Protein AF-A0A914S9I7-F1 (afdb_monomer_lite)

Foldseek 3Di:
DPDPVVPCVVVVVVVVVVVVVCVVPVVCVVVVVVVVVVVVVVVVVVDDDDPDPCPVPDDPPDVLVVVLVVLCVVDPDDPPDDDPDPVNVVSVD

Organism: Parascaris equorum (NCBI:txid6256)

Structure (mmCIF, N/CA/C/O backbone):
data_AF-A0A914S9I7-F1
#
_entry.id   AF-A0A914S9I7-F1
#
loop_
_atom_site.group_PDB
_atom_site.id
_atom_site.type_symbol
_atom_site.label_atom_id
_atom_site.label_alt_id
_atom_site.label_comp_id
_atom_site.label_asym_id
_atom_site.label_entity_id
_atom_site.label_seq_id
_atom_site.pdbx_PDB_ins_code
_atom_site.Cartn_x
_atom_site.Cartn_y
_atom_site.Cartn_z
_atom_site.occupancy
_atom_site.B_iso_or_equiv
_atom_site.auth_seq_id
_atom_site.auth_comp_id
_atom_site.auth_asym_id
_atom_site.auth_atom_id
_atom_site.pdbx_PDB_model_num
ATOM 1 N N . MET A 1 1 ? 17.028 6.791 36.551 1.00 49.97 1 MET A N 1
ATOM 2 C CA . MET A 1 1 ? 15.869 6.568 35.660 1.00 49.97 1 MET A CA 1
ATOM 3 C C . MET A 1 1 ? 15.019 7.820 35.696 1.00 49.97 1 MET A C 1
ATOM 5 O O . MET A 1 1 ? 14.412 8.101 36.718 1.00 49.97 1 MET A O 1
ATOM 9 N N . THR A 1 2 ? 15.087 8.643 34.653 1.00 57.19 2 THR A N 1
ATOM 10 C CA . THR A 1 2 ? 14.287 9.868 34.534 1.00 57.19 2 THR A CA 1
ATOM 11 C C . THR A 1 2 ? 12.824 9.476 34.374 1.00 57.19 2 THR A C 1
ATOM 13 O O . THR A 1 2 ? 12.471 8.821 33.396 1.00 57.19 2 THR A O 1
ATOM 16 N N . SER A 1 3 ? 11.998 9.811 35.362 1.00 68.44 3 SER A N 1
ATOM 17 C CA . SER A 1 3 ? 10.589 9.433 35.368 1.00 68.44 3 SER A CA 1
ATOM 18 C C . SER A 1 3 ? 9.821 10.265 34.339 1.00 68.44 3 SER A C 1
ATOM 20 O O . SER A 1 3 ? 9.746 11.487 34.459 1.00 68.44 3 SER A O 1
ATOM 22 N N . PHE A 1 4 ? 9.242 9.618 33.326 1.00 71.06 4 PHE A N 1
ATOM 23 C CA . PHE A 1 4 ? 8.367 10.248 32.325 1.00 71.06 4 PHE A CA 1
ATOM 24 C C . PHE A 1 4 ? 6.948 10.502 32.871 1.00 71.06 4 PHE A C 1
ATOM 26 O O . PHE A 1 4 ? 5.991 10.603 32.104 1.00 71.06 4 PHE A O 1
ATOM 33 N N . ASP A 1 5 ? 6.808 10.646 34.192 1.00 72.06 5 ASP A N 1
ATOM 34 C CA . ASP A 1 5 ? 5.543 10.800 34.920 1.00 72.06 5 ASP A CA 1
ATOM 35 C C . ASP A 1 5 ? 4.639 11.898 34.337 1.00 72.06 5 ASP A C 1
ATOM 37 O O . ASP A 1 5 ? 3.415 11.754 34.302 1.00 72.06 5 ASP A O 1
ATOM 41 N N . CYS A 1 6 ? 5.238 12.991 33.851 1.00 81.12 6 CYS A N 1
ATOM 42 C CA . CYS A 1 6 ? 4.507 14.118 33.273 1.00 81.12 6 CYS A CA 1
ATOM 43 C C . CYS A 1 6 ? 3.803 13.773 31.950 1.00 81.12 6 CYS A C 1
ATOM 45 O O . CYS A 1 6 ? 2.798 14.399 31.628 1.00 81.12 6 CYS A O 1
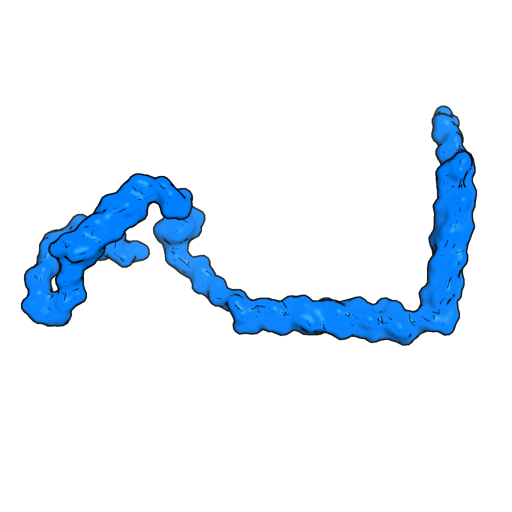ATOM 47 N N . ILE A 1 7 ? 4.308 12.796 31.190 1.00 88.44 7 ILE A N 1
ATOM 48 C CA . ILE A 1 7 ? 3.759 12.378 29.887 1.00 88.44 7 ILE A CA 1
ATOM 49 C C . ILE A 1 7 ? 2.952 11.087 30.036 1.00 88.44 7 ILE A C 1
ATOM 51 O O . ILE A 1 7 ? 1.892 10.938 29.432 1.00 88.44 7 ILE A O 1
ATOM 55 N N . GLU A 1 8 ? 3.410 10.172 30.883 1.00 90.25 8 GLU A N 1
ATOM 56 C CA . GLU A 1 8 ? 2.784 8.869 31.089 1.00 90.25 8 GLU A CA 1
ATOM 57 C C . GLU A 1 8 ? 1.349 8.994 31.619 1.00 90.25 8 GLU A C 1
ATOM 59 O O . GLU A 1 8 ? 0.420 8.381 31.090 1.00 90.25 8 GLU A O 1
ATOM 64 N N . ARG A 1 9 ? 1.136 9.854 32.621 1.00 87.19 9 ARG A N 1
ATOM 65 C CA . ARG A 1 9 ? -0.177 10.059 33.250 1.00 87.19 9 ARG A CA 1
ATOM 66 C C . ARG A 1 9 ? -1.236 10.623 32.294 1.00 87.19 9 ARG A C 1
ATOM 68 O O . ARG A 1 9 ? -2.326 10.043 32.233 1.00 87.19 9 ARG A O 1
ATOM 75 N N . PRO A 1 10 ? -0.991 11.719 31.543 1.00 91.56 10 PRO A N 1
ATOM 76 C CA . PRO A 1 10 ? -1.981 12.211 30.588 1.00 91.56 10 PRO A CA 1
ATOM 77 C C . PRO A 1 10 ? -2.210 11.219 29.446 1.00 91.56 10 PRO A C 1
ATOM 79 O O . PRO A 1 10 ? -3.358 11.008 29.055 1.00 91.56 10 PRO A O 1
ATOM 82 N N . LEU A 1 11 ? -1.156 10.562 28.958 1.00 93.81 11 LEU A N 1
ATOM 83 C CA . LEU A 1 11 ? -1.255 9.616 27.854 1.00 93.81 11 LEU A CA 1
ATOM 84 C C . LEU A 1 11 ? -2.069 8.371 28.237 1.00 93.81 11 LEU A C 1
ATOM 86 O O . LEU A 1 11 ? -2.975 7.975 27.504 1.00 93.81 11 LEU A O 1
ATOM 90 N N . SER A 1 12 ? -1.831 7.820 29.429 1.00 93.75 12 SER A N 1
ATOM 91 C CA . SER A 1 12 ? -2.620 6.719 29.992 1.00 93.75 12 SER A CA 1
ATOM 92 C C . SER A 1 12 ? -4.103 7.089 30.108 1.00 93.75 12 SER A C 1
ATOM 94 O O . SER A 1 12 ? -4.979 6.328 29.692 1.00 93.75 12 SER A O 1
ATOM 96 N N . LYS A 1 13 ? -4.413 8.311 30.564 1.00 95.19 13 LYS A N 1
ATOM 97 C CA . LYS A 1 13 ? -5.799 8.796 30.661 1.00 95.19 13 LYS A CA 1
ATOM 98 C C . LYS A 1 13 ? -6.474 8.928 29.290 1.00 95.19 13 LYS A C 1
ATOM 100 O O . LYS A 1 13 ? -7.660 8.612 29.165 1.00 95.19 13 LYS A O 1
ATOM 105 N N . ILE A 1 14 ? -5.737 9.380 28.272 1.00 96.31 14 ILE A N 1
ATOM 106 C CA . ILE A 1 14 ? -6.232 9.484 26.891 1.00 96.31 14 ILE A CA 1
ATOM 107 C C . ILE A 1 14 ? -6.524 8.092 26.331 1.00 96.31 14 ILE A C 1
ATOM 109 O O . ILE A 1 14 ? -7.640 7.857 25.867 1.00 96.31 14 ILE A O 1
ATOM 113 N N . PHE A 1 15 ? -5.575 7.158 26.432 1.00 96.19 15 PHE A N 1
ATOM 114 C CA . PHE A 1 15 ? -5.765 5.793 25.942 1.00 96.19 15 PHE A CA 1
ATOM 115 C C . PHE A 1 15 ? -6.880 5.059 26.676 1.00 96.19 15 PHE A C 1
ATOM 117 O O . PHE A 1 15 ? -7.663 4.365 26.037 1.00 96.19 15 PHE A O 1
ATOM 124 N N . TYR A 1 16 ? -7.021 5.263 27.986 1.00 96.62 16 TYR A N 1
ATOM 12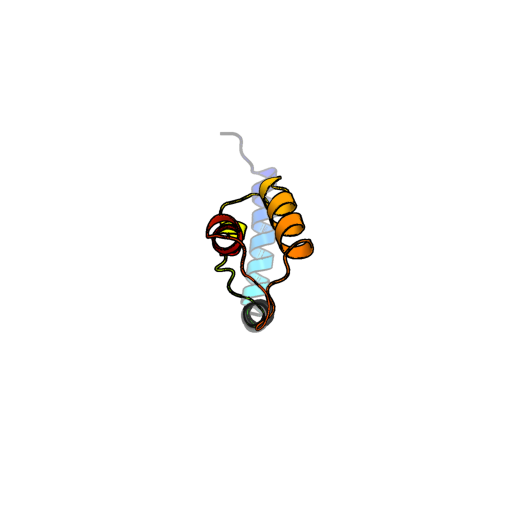5 C CA . TYR A 1 16 ? -8.137 4.706 28.743 1.00 96.62 16 TYR A CA 1
ATOM 126 C C . TYR A 1 16 ? -9.486 5.232 28.235 1.00 96.62 16 TYR A C 1
ATOM 128 O O . TYR A 1 16 ? -10.411 4.455 27.992 1.00 96.62 16 TYR A O 1
ATOM 136 N N . ARG A 1 17 ? -9.610 6.552 28.027 1.00 96.69 17 ARG A N 1
ATOM 137 C CA . ARG A 1 17 ? -10.849 7.154 27.510 1.00 96.69 17 ARG A CA 1
ATOM 138 C C . ARG A 1 17 ? -11.150 6.690 26.085 1.00 96.69 17 ARG A C 1
ATOM 140 O O . ARG A 1 17 ? -12.304 6.396 25.785 1.00 96.69 17 ARG A O 1
ATOM 147 N N . TYR A 1 18 ? -10.126 6.602 25.241 1.00 95.44 18 TYR A N 1
ATOM 148 C CA . TYR A 1 18 ? -10.237 6.092 23.878 1.00 95.44 18 TYR A CA 1
ATOM 149 C C . TYR A 1 18 ? -10.657 4.618 23.863 1.00 95.44 18 TYR A C 1
ATOM 151 O O . TYR A 1 18 ? -11.659 4.276 23.246 1.00 95.44 18 TYR A O 1
ATOM 159 N N . GLY A 1 19 ? -9.974 3.758 24.621 1.00 94.88 19 GLY A N 1
ATOM 160 C CA . GLY A 1 19 ? -10.301 2.337 24.733 1.00 94.88 19 GLY A CA 1
ATOM 161 C C . GLY A 1 19 ? -11.711 2.103 25.273 1.00 94.88 19 GLY A C 1
ATOM 162 O O . GLY A 1 19 ? -12.445 1.281 24.732 1.00 94.88 19 GLY A O 1
ATOM 163 N N . ARG A 1 20 ? -12.145 2.887 26.270 1.00 96.38 20 ARG A N 1
ATOM 164 C CA . ARG A 1 20 ? -13.530 2.850 26.760 1.00 96.38 20 ARG A CA 1
ATOM 165 C C . ARG A 1 20 ? -14.534 3.230 25.669 1.00 96.38 20 ARG A C 1
ATOM 167 O O . ARG A 1 20 ? -15.583 2.604 25.580 1.00 96.38 20 ARG A O 1
ATOM 174 N N . PHE A 1 21 ? -14.232 4.234 24.848 1.00 96.12 21 PHE A N 1
ATOM 175 C CA . PHE A 1 21 ? -15.093 4.631 23.732 1.00 96.12 21 PHE A CA 1
ATOM 176 C C . PHE A 1 21 ? -15.190 3.535 22.660 1.00 96.12 21 PHE A C 1
ATOM 178 O O . PHE A 1 21 ? -16.292 3.201 22.233 1.00 96.12 21 PHE A O 1
ATOM 185 N N . VAL A 1 22 ? -14.061 2.917 22.295 1.00 95.94 22 VAL A N 1
ATOM 186 C CA . VAL A 1 22 ? -14.019 1.778 21.361 1.00 95.94 22 VAL A CA 1
ATOM 187 C C . VAL A 1 22 ? -14.822 0.593 21.905 1.00 95.94 22 VAL A C 1
ATOM 189 O O . VAL A 1 22 ? -15.620 0.007 21.181 1.00 95.94 22 VAL A O 1
ATOM 192 N N . ALA A 1 23 ? -14.666 0.272 23.193 1.00 94.12 23 ALA A N 1
ATOM 193 C CA . ALA A 1 23 ? -15.378 -0.831 23.835 1.00 94.12 23 ALA A CA 1
ATOM 194 C C . ALA A 1 23 ? -16.902 -0.614 23.897 1.00 94.12 23 ALA A C 1
ATOM 196 O O . ALA A 1 23 ? -17.657 -1.580 23.821 1.00 94.12 23 ALA A O 1
ATOM 197 N N . LEU A 1 24 ? -17.362 0.638 24.015 1.00 96.44 24 LEU A N 1
ATOM 198 C CA . LEU A 1 24 ? -18.790 0.985 23.989 1.00 96.44 24 LEU A CA 1
ATOM 199 C C . LEU A 1 24 ? -19.389 0.935 22.575 1.00 96.44 24 LEU A C 1
ATOM 201 O O . LEU A 1 24 ? -20.583 0.679 22.426 1.00 96.44 24 LEU A O 1
ATOM 205 N N . HIS A 1 25 ? -18.577 1.163 21.541 1.00 94.12 25 HIS A N 1
ATOM 206 C CA . HIS A 1 25 ? -19.014 1.196 20.145 1.00 94.12 25 HIS A CA 1
ATOM 207 C C . HIS A 1 25 ? -18.128 0.312 19.247 1.00 94.12 25 HIS A C 1
ATOM 209 O O . HIS A 1 25 ? -17.474 0.829 18.345 1.00 94.12 25 HIS A O 1
ATOM 215 N N . PRO A 1 26 ? -18.106 -1.021 19.428 1.00 92.88 26 PRO A N 1
ATOM 216 C CA . PRO A 1 26 ? -17.163 -1.891 18.719 1.00 92.88 26 PRO A CA 1
ATOM 217 C C . PRO A 1 26 ? -17.433 -1.987 17.208 1.00 92.88 26 PRO A C 1
ATOM 219 O O . PRO A 1 26 ? -16.501 -2.048 16.411 1.00 92.88 26 PRO A O 1
ATOM 222 N N . LEU A 1 27 ? -18.705 -1.963 16.794 1.00 95.62 27 LEU A N 1
ATOM 223 C CA . LEU A 1 27 ? -19.112 -2.141 15.395 1.00 95.62 27 LEU A CA 1
ATOM 224 C C . LEU A 1 27 ? -18.509 -1.111 14.419 1.00 95.62 27 LEU A C 1
ATOM 226 O O . LEU A 1 27 ? -17.894 -1.541 13.442 1.00 95.62 27 LEU A O 1
ATOM 230 N N . PRO A 1 2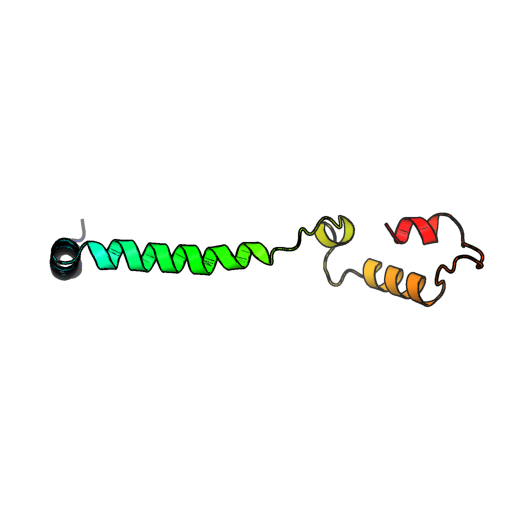8 ? -18.618 0.218 14.632 1.00 95.00 28 PRO A N 1
ATOM 231 C CA . PRO A 1 28 ? -18.024 1.189 13.710 1.00 95.00 28 PRO A CA 1
ATOM 232 C C . PRO A 1 28 ? -16.501 1.042 13.599 1.00 95.00 28 PRO A C 1
ATOM 234 O O . PRO A 1 28 ? -15.961 1.203 12.509 1.00 95.00 28 PRO A O 1
ATOM 237 N N . PHE A 1 29 ? -15.810 0.664 14.680 1.00 94.75 29 PHE A N 1
ATOM 238 C CA . PHE A 1 29 ? -14.358 0.448 14.668 1.00 94.75 29 PHE A CA 1
ATOM 239 C C . PHE A 1 29 ? -13.919 -0.806 13.902 1.00 94.75 29 PHE A C 1
ATOM 241 O O . PHE A 1 29 ? -12.745 -0.913 13.572 1.00 94.75 29 PHE A O 1
ATOM 248 N N . ILE A 1 30 ? -14.827 -1.731 13.589 1.00 95.56 30 ILE A N 1
ATOM 249 C CA . ILE A 1 30 ? -14.545 -2.884 12.721 1.00 95.56 30 ILE A CA 1
ATOM 250 C C . ILE A 1 30 ? -14.962 -2.571 11.284 1.00 95.56 30 ILE A C 1
ATOM 252 O O . ILE A 1 30 ? -14.201 -2.799 10.345 1.00 95.56 30 ILE A O 1
ATOM 256 N N . VAL A 1 31 ? -16.163 -2.016 11.110 1.00 97.44 31 VAL A N 1
ATOM 257 C CA . VAL A 1 31 ? -16.744 -1.759 9.789 1.00 97.44 31 VAL A CA 1
ATOM 258 C C . VAL A 1 31 ? -15.970 -0.679 9.039 1.00 97.44 31 VAL A C 1
ATOM 260 O O . VAL A 1 31 ? -15.679 -0.863 7.862 1.00 97.44 31 VAL A O 1
ATOM 263 N N . ILE A 1 32 ? -15.598 0.427 9.694 1.00 97.31 32 ILE A N 1
ATOM 264 C CA . ILE A 1 32 ? -14.904 1.536 9.024 1.00 97.31 32 ILE A CA 1
ATOM 265 C C . ILE A 1 32 ? -13.538 1.092 8.478 1.00 97.31 32 ILE A C 1
ATOM 267 O O . ILE A 1 32 ? -13.314 1.290 7.283 1.00 97.31 32 ILE A O 1
ATOM 271 N N . PRO A 1 33 ? -12.639 0.456 9.262 1.00 97.19 33 PRO A N 1
ATOM 272 C CA . PRO A 1 33 ? -11.376 -0.033 8.717 1.00 97.19 33 PRO A CA 1
ATOM 273 C C . PRO A 1 33 ? -11.568 -1.080 7.626 1.00 97.19 33 PRO A C 1
ATOM 275 O O . PRO A 1 33 ? -10.816 -1.065 6.663 1.00 97.19 33 PRO A O 1
ATOM 278 N N . LEU A 1 34 ? -12.575 -1.952 7.736 1.00 98.06 34 LEU A N 1
ATOM 279 C CA . LEU A 1 34 ? -12.842 -2.979 6.728 1.00 98.06 34 LEU A CA 1
ATOM 280 C C . LEU A 1 34 ? -13.321 -2.382 5.399 1.00 98.06 34 LEU A C 1
ATOM 282 O O . LEU A 1 34 ? -12.876 -2.799 4.333 1.00 98.06 34 LEU A O 1
ATOM 286 N N . LEU A 1 35 ? -14.203 -1.384 5.444 1.00 98.12 35 LEU A N 1
ATOM 287 C CA . LEU A 1 35 ? -14.607 -0.655 4.244 1.00 98.12 35 LEU A CA 1
ATOM 288 C C . LEU A 1 35 ? -13.431 0.129 3.664 1.00 98.12 35 LEU A C 1
ATOM 290 O O . LEU A 1 35 ? -13.219 0.099 2.457 1.00 98.12 35 LEU A O 1
ATOM 294 N N . PHE A 1 36 ? -12.633 0.774 4.515 1.00 98.00 36 PHE A N 1
ATOM 295 C CA . PHE A 1 36 ? -11.448 1.503 4.081 1.00 98.00 36 PHE A CA 1
ATOM 296 C C . PHE A 1 36 ? -10.445 0.580 3.374 1.00 98.00 36 PHE A C 1
ATOM 298 O O . PHE A 1 36 ? -10.040 0.863 2.247 1.00 98.00 36 PHE A O 1
ATOM 305 N N . THR A 1 37 ? -10.110 -0.570 3.966 1.00 97.94 37 THR A N 1
ATOM 306 C CA . THR A 1 37 ? -9.210 -1.547 3.339 1.00 97.94 37 THR A CA 1
ATOM 307 C C . THR A 1 37 ? -9.788 -2.103 2.045 1.00 97.94 37 THR A C 1
ATOM 309 O O . THR A 1 37 ? -9.050 -2.207 1.069 1.00 97.94 37 THR A O 1
ATOM 312 N N . ALA A 1 38 ? -11.091 -2.393 1.990 1.00 97.56 38 ALA A N 1
ATOM 313 C CA . ALA A 1 38 ? -11.751 -2.832 0.763 1.00 97.56 38 ALA A CA 1
ATOM 314 C C . ALA A 1 38 ? -11.672 -1.764 -0.340 1.00 97.56 38 ALA A C 1
ATOM 316 O O . ALA A 1 38 ? -11.321 -2.086 -1.473 1.00 97.56 38 ALA A O 1
ATOM 317 N N . THR A 1 39 ? -11.918 -0.488 -0.017 1.00 97.31 39 THR A N 1
ATOM 318 C CA . THR A 1 39 ? -11.783 0.606 -0.993 1.00 97.31 39 THR A CA 1
ATOM 319 C C . THR A 1 39 ? -10.348 0.776 -1.485 1.00 97.31 39 THR A C 1
ATOM 321 O O . THR A 1 39 ? -10.140 0.938 -2.684 1.00 97.31 39 THR A O 1
ATOM 324 N N . CYS A 1 40 ? -9.3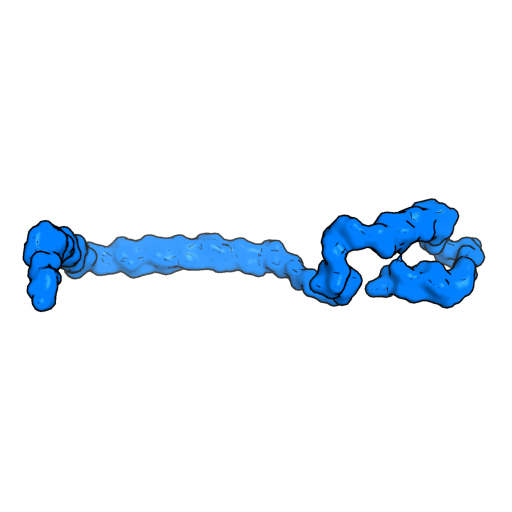46 0.659 -0.607 1.00 97.00 40 CYS A N 1
ATOM 325 C CA . CYS A 1 40 ? -7.943 0.645 -1.025 1.00 97.00 40 CYS A CA 1
ATOM 326 C C . CYS A 1 40 ? -7.620 -0.572 -1.902 1.00 97.00 40 CYS A C 1
ATOM 328 O O . CYS A 1 40 ? -6.877 -0.445 -2.873 1.00 97.00 40 CYS A O 1
ATOM 330 N N . ALA A 1 41 ? -8.200 -1.738 -1.600 1.00 97.56 41 ALA A N 1
ATOM 331 C CA . ALA A 1 41 ? -7.956 -2.965 -2.346 1.00 97.56 41 ALA A CA 1
ATOM 332 C C . ALA A 1 41 ? -8.465 -2.901 -3.796 1.00 97.56 41 ALA A C 1
ATOM 334 O O . ALA A 1 41 ? -7.845 -3.491 -4.676 1.00 97.56 41 ALA A O 1
ATOM 335 N N . VAL A 1 42 ? -9.527 -2.135 -4.077 1.00 97.25 42 VAL A N 1
ATOM 336 C CA . VAL A 1 42 ? -10.004 -1.883 -5.454 1.00 97.25 42 VAL A CA 1
ATOM 337 C C . VAL A 1 42 ? -8.904 -1.276 -6.336 1.00 97.25 42 VAL A C 1
ATOM 339 O O . VAL A 1 42 ? -8.861 -1.548 -7.535 1.00 97.25 42 VAL A O 1
ATOM 342 N N . GLY A 1 43 ? -7.966 -0.518 -5.759 1.00 95.06 43 GLY A N 1
ATOM 343 C CA . GLY A 1 43 ? -6.813 0.021 -6.484 1.00 95.06 43 GLY A CA 1
ATOM 344 C C . GLY A 1 43 ? -5.930 -1.059 -7.119 1.00 95.06 43 GLY A C 1
ATOM 345 O O . GLY A 1 43 ? -5.396 -0.841 -8.203 1.00 95.06 43 GLY A O 1
ATOM 346 N N . PHE A 1 44 ? -5.844 -2.253 -6.519 1.00 95.44 44 PHE A N 1
ATOM 347 C CA . PHE A 1 44 ? -5.074 -3.366 -7.085 1.00 95.44 44 PHE A CA 1
ATOM 348 C C . PHE A 1 44 ? -5.647 -3.897 -8.403 1.00 95.44 44 PHE A C 1
ATOM 350 O O . PHE A 1 44 ? -4.918 -4.533 -9.156 1.00 95.44 44 PHE A O 1
ATOM 357 N N . LEU A 1 45 ? -6.916 -3.615 -8.724 1.00 95.00 45 LEU A N 1
ATOM 358 C CA . LEU A 1 45 ? -7.499 -3.984 -10.019 1.00 95.00 45 LEU A CA 1
ATOM 359 C C . LEU A 1 45 ? -6.893 -3.195 -11.191 1.00 95.00 45 LEU A C 1
ATOM 361 O O . LEU A 1 45 ? -6.999 -3.637 -12.327 1.00 95.00 45 LEU A O 1
ATOM 365 N N . HIS A 1 46 ? -6.265 -2.048 -10.918 1.00 94.12 46 HIS A N 1
ATOM 366 C CA . HIS A 1 46 ? -5.603 -1.200 -11.916 1.00 94.12 46 HIS A CA 1
ATOM 367 C C . HIS A 1 46 ? -4.078 -1.383 -11.920 1.00 94.12 46 HIS A C 1
ATOM 369 O O . HIS A 1 46 ? -3.352 -0.530 -12.425 1.00 94.12 46 HIS A O 1
ATOM 375 N N . LEU A 1 47 ? -3.568 -2.445 -11.289 1.00 93.75 47 LEU A N 1
ATOM 376 C CA . LEU A 1 47 ? -2.135 -2.690 -11.227 1.00 93.75 47 LEU A CA 1
ATOM 377 C C . LEU A 1 47 ? -1.675 -3.399 -12.507 1.00 93.75 47 LEU A C 1
ATOM 379 O O . LEU A 1 47 ? -1.886 -4.601 -12.665 1.00 93.75 47 LEU A O 1
ATOM 383 N N . ASP A 1 48 ? -1.026 -2.662 -13.405 1.00 92.06 48 ASP A N 1
ATOM 384 C CA . ASP A 1 48 ? -0.442 -3.240 -14.614 1.00 92.06 48 ASP A CA 1
ATOM 385 C C . ASP A 1 48 ? 0.910 -3.908 -14.298 1.00 92.06 48 ASP A C 1
ATOM 387 O O . ASP A 1 48 ? 1.801 -3.269 -13.721 1.00 92.06 48 ASP A O 1
ATOM 391 N N . PRO A 1 49 ? 1.105 -5.193 -14.654 1.00 89.19 49 PRO A N 1
ATOM 392 C CA . PRO A 1 49 ? 2.369 -5.873 -14.422 1.00 89.19 49 PRO A CA 1
ATOM 393 C C . PRO A 1 49 ? 3.449 -5.305 -15.343 1.00 89.19 49 PRO A C 1
ATOM 395 O O . PRO A 1 49 ? 3.342 -5.351 -16.568 1.00 89.19 49 PRO A O 1
ATOM 398 N N . LEU A 1 50 ? 4.529 -4.811 -14.745 1.00 88.75 50 LEU A N 1
ATOM 399 C CA . LEU A 1 50 ? 5.671 -4.292 -15.481 1.00 88.75 50 LEU A CA 1
ATOM 400 C C . LEU A 1 50 ? 6.748 -5.374 -15.605 1.00 88.75 50 LEU A C 1
ATOM 402 O O . LEU A 1 50 ? 7.454 -5.669 -14.643 1.00 88.75 50 LEU A O 1
ATOM 406 N N . THR A 1 51 ? 6.852 -5.988 -16.784 1.00 87.94 51 THR A N 1
ATOM 407 C CA . THR A 1 51 ? 7.779 -7.106 -17.057 1.00 87.94 51 THR A CA 1
ATOM 408 C C . THR A 1 51 ? 8.954 -6.729 -17.956 1.00 87.94 51 THR A C 1
ATOM 410 O O . THR A 1 51 ? 9.795 -7.575 -18.248 1.00 87.94 51 THR A O 1
ATOM 413 N N . ASP A 1 52 ? 9.012 -5.482 -18.423 1.00 86.19 52 ASP A N 1
ATOM 414 C CA . ASP A 1 52 ? 10.079 -5.000 -19.298 1.00 86.19 52 ASP A CA 1
ATOM 415 C C . ASP A 1 52 ? 11.412 -4.929 -18.533 1.00 86.19 52 ASP A C 1
ATOM 417 O O . ASP A 1 52 ? 11.609 -4.087 -17.653 1.00 86.19 52 ASP A O 1
ATOM 421 N N . ALA A 1 53 ? 12.342 -5.822 -18.880 1.00 85.38 53 ALA A N 1
ATOM 422 C CA . ALA A 1 53 ? 13.659 -5.899 -18.263 1.00 85.38 53 ALA A CA 1
ATOM 423 C C . ALA A 1 53 ? 14.476 -4.617 -18.484 1.00 85.38 53 ALA A C 1
ATOM 425 O O . ALA A 1 53 ? 15.166 -4.165 -17.569 1.00 85.38 53 ALA A O 1
ATOM 426 N N . VAL A 1 54 ? 14.381 -3.986 -19.659 1.00 84.44 54 VAL A N 1
ATOM 427 C CA . VAL A 1 54 ? 15.111 -2.742 -19.931 1.00 84.44 54 VAL A CA 1
ATOM 428 C C . VAL A 1 54 ? 14.577 -1.638 -19.032 1.00 84.44 54 VAL A C 1
ATOM 430 O O . VAL A 1 54 ? 15.367 -0.925 -18.411 1.00 84.44 54 VAL A O 1
ATOM 433 N N . TYR A 1 55 ? 13.258 -1.518 -18.884 1.00 86.38 55 TYR A N 1
ATOM 434 C CA . TYR A 1 55 ? 12.675 -0.562 -17.944 1.00 86.38 55 TYR A CA 1
ATOM 435 C C . TYR A 1 55 ? 13.101 -0.837 -16.492 1.00 86.38 55 TYR A C 1
ATOM 437 O O . TYR A 1 55 ? 13.469 0.100 -15.785 1.00 86.38 55 TYR A O 1
ATOM 445 N N . LEU A 1 56 ? 13.084 -2.102 -16.059 1.00 90.50 56 LEU A N 1
ATOM 446 C CA . LEU A 1 56 ? 13.374 -2.499 -14.676 1.00 90.50 56 LEU A CA 1
ATOM 447 C C . LEU A 1 56 ? 14.850 -2.334 -14.283 1.00 90.50 56 LEU A C 1
ATOM 449 O O . LEU A 1 56 ? 15.138 -1.988 -13.138 1.00 90.50 56 LEU A O 1
ATOM 453 N N . PHE A 1 57 ? 15.782 -2.579 -15.208 1.00 89.94 57 PHE A N 1
ATOM 454 C CA . PHE A 1 57 ? 17.220 -2.611 -14.912 1.00 89.94 57 PHE A CA 1
ATOM 455 C C . PHE A 1 57 ? 17.994 -1.374 -15.376 1.00 89.94 57 PHE A C 1
ATOM 457 O O . PHE A 1 57 ? 19.174 -1.242 -15.048 1.00 89.94 57 PHE A O 1
ATOM 464 N N . THR A 1 58 ? 17.372 -0.455 -16.119 1.00 90.00 58 THR A N 1
ATOM 465 C CA . THR A 1 58 ? 18.051 0.757 -16.604 1.00 90.00 58 THR A CA 1
ATOM 466 C C . THR A 1 58 ? 17.310 2.028 -16.187 1.00 90.00 58 THR A C 1
ATOM 468 O O . THR A 1 58 ? 16.075 2.063 -16.214 1.00 90.00 58 THR A O 1
ATOM 471 N N . PRO A 1 59 ? 18.028 3.111 -15.822 1.00 90.56 59 PRO A N 1
ATOM 472 C CA . PRO A 1 59 ? 17.394 4.338 -15.353 1.00 90.56 59 PRO A CA 1
ATOM 473 C C . PRO A 1 59 ? 16.473 4.930 -16.424 1.00 90.56 59 PRO A C 1
ATOM 475 O O . PRO A 1 59 ? 16.680 4.745 -17.625 1.00 90.56 59 PRO A O 1
ATOM 478 N N . THR A 1 60 ? 15.430 5.648 -16.010 1.00 88.25 60 THR A N 1
ATOM 479 C CA . THR A 1 60 ? 14.453 6.265 -16.930 1.00 88.25 60 THR A CA 1
ATOM 480 C C . THR A 1 60 ? 15.114 7.213 -17.932 1.00 88.25 60 THR A C 1
ATOM 482 O O . THR A 1 60 ? 14.737 7.209 -19.097 1.00 88.25 60 THR A O 1
ATOM 485 N N . ASN A 1 61 ? 16.168 7.919 -17.515 1.00 88.44 61 ASN A N 1
ATOM 486 C CA . ASN A 1 61 ? 16.929 8.864 -18.338 1.00 88.44 61 ASN A CA 1
ATOM 487 C C . ASN A 1 61 ? 18.251 8.279 -18.875 1.00 88.44 61 ASN A C 1
ATOM 489 O O . ASN A 1 61 ? 19.242 8.997 -19.000 1.00 88.44 61 ASN A O 1
ATOM 493 N N . ALA A 1 62 ? 18.315 6.968 -19.132 1.00 89.12 62 ALA A N 1
ATOM 494 C CA . ALA A 1 62 ? 19.522 6.359 -19.684 1.00 89.12 62 ALA A CA 1
ATOM 495 C C . ALA A 1 62 ? 19.810 6.885 -21.109 1.00 89.12 62 ALA A C 1
ATOM 497 O O . ALA A 1 62 ? 18.902 6.877 -21.944 1.00 89.12 62 ALA A O 1
ATOM 498 N N . PRO A 1 63 ? 21.060 7.262 -21.443 1.00 90.19 63 PRO A N 1
ATOM 499 C CA . PRO A 1 63 ? 21.417 7.678 -22.803 1.00 90.19 63 PRO A CA 1
ATOM 500 C C . PRO A 1 63 ? 21.151 6.574 -23.839 1.00 90.19 63 PRO A C 1
ATOM 502 O O . PRO A 1 63 ? 20.706 6.863 -24.944 1.00 90.19 63 PRO A O 1
ATOM 505 N N . SER A 1 64 ? 21.282 5.303 -23.448 1.00 87.00 64 SER A N 1
ATOM 506 C CA . SER A 1 64 ? 20.926 4.154 -24.288 1.00 87.00 64 SER A CA 1
ATOM 507 C C . SER A 1 64 ? 19.439 4.105 -24.673 1.00 87.00 64 SER A C 1
ATOM 509 O O . SER A 1 64 ? 19.108 3.602 -25.744 1.00 87.00 64 SER A O 1
ATOM 511 N N . LYS A 1 65 ? 18.527 4.649 -23.849 1.00 88.12 65 LYS A N 1
ATOM 512 C CA . LYS A 1 65 ? 17.097 4.768 -24.198 1.00 88.12 65 LYS A CA 1
ATOM 513 C C . LYS A 1 65 ? 16.871 5.833 -25.269 1.00 88.12 65 LYS A C 1
ATOM 515 O O . LYS A 1 65 ? 16.052 5.621 -26.158 1.00 88.12 65 LYS A O 1
ATOM 520 N N . VAL A 1 66 ? 17.626 6.932 -25.219 1.00 89.31 66 VAL A N 1
ATOM 521 C CA . VAL A 1 66 ? 17.594 7.984 -26.248 1.00 89.31 66 VAL A CA 1
ATOM 522 C C . VAL A 1 66 ? 18.124 7.441 -27.574 1.00 89.31 66 VAL A C 1
ATOM 524 O O . VAL A 1 66 ? 17.471 7.589 -28.601 1.00 89.31 66 VAL A O 1
ATOM 527 N N . GLU A 1 67 ? 19.260 6.741 -27.554 1.00 88.19 67 GLU A N 1
ATOM 528 C CA . GLU A 1 67 ? 19.816 6.085 -28.746 1.00 88.19 67 GLU A CA 1
ATOM 529 C C . GLU A 1 67 ? 18.844 5.055 -29.336 1.00 88.19 67 GLU A C 1
ATOM 531 O O . GLU A 1 67 ? 18.613 5.041 -30.546 1.00 88.19 67 GLU A O 1
ATOM 536 N N . ARG A 1 68 ? 18.206 4.237 -28.485 1.00 85.88 68 ARG A N 1
ATOM 537 C CA . ARG A 1 68 ? 17.152 3.300 -28.901 1.00 85.88 68 ARG A CA 1
ATOM 538 C C . ARG A 1 68 ? 15.989 4.026 -29.571 1.00 85.88 68 ARG A C 1
ATOM 540 O O . ARG A 1 68 ? 15.542 3.583 -30.625 1.00 85.88 68 ARG A O 1
ATOM 547 N N . GLN A 1 69 ? 15.519 5.136 -29.005 1.00 87.38 69 GLN A N 1
ATOM 548 C CA . GLN A 1 69 ? 14.431 5.921 -29.590 1.00 87.38 69 GLN A CA 1
ATOM 549 C C . GLN A 1 69 ? 14.814 6.491 -30.964 1.00 87.38 69 GLN A C 1
ATOM 551 O O . GLN A 1 69 ? 14.062 6.331 -31.919 1.00 87.38 69 GLN A O 1
ATOM 556 N N . ILE A 1 70 ? 16.025 7.039 -31.102 1.00 88.81 70 ILE A N 1
ATOM 557 C CA . ILE A 1 70 ? 16.552 7.524 -32.387 1.00 88.81 70 ILE A CA 1
ATOM 558 C C . ILE A 1 70 ? 16.567 6.391 -33.428 1.00 88.81 70 ILE A C 1
ATOM 560 O O . ILE A 1 70 ? 16.108 6.573 -34.553 1.00 88.81 70 ILE A O 1
ATOM 564 N N . ILE A 1 71 ? 17.043 5.196 -33.063 1.00 85.50 71 ILE A N 1
ATOM 565 C CA . ILE A 1 71 ? 17.047 4.031 -33.963 1.00 85.50 71 ILE A CA 1
ATOM 566 C C . ILE A 1 71 ? 15.616 3.621 -34.353 1.00 85.50 71 ILE A C 1
ATOM 568 O O . ILE A 1 71 ? 15.365 3.302 -35.517 1.00 85.50 71 ILE A O 1
ATOM 572 N N . HIS A 1 72 ? 14.680 3.638 -33.399 1.00 83.56 72 HIS A N 1
ATOM 573 C CA . HIS A 1 72 ? 13.267 3.343 -33.644 1.00 83.56 72 HIS A CA 1
ATOM 574 C C . HIS A 1 72 ? 12.635 4.302 -34.659 1.00 83.56 72 HIS A C 1
ATOM 576 O O . HIS A 1 72 ? 11.870 3.834 -35.507 1.00 83.56 72 HIS A O 1
ATOM 582 N N . ASP A 1 73 ? 12.964 5.592 -34.560 1.00 86.88 73 ASP A N 1
ATOM 583 C CA . ASP A 1 73 ? 12.409 6.665 -35.385 1.00 86.88 73 ASP A CA 1
ATOM 584 C C . ASP A 1 73 ? 13.024 6.683 -36.792 1.00 86.88 73 ASP A C 1
ATOM 586 O O . ASP A 1 73 ? 12.307 6.854 -37.779 1.00 86.88 73 ASP A O 1
ATOM 590 N N . LEU A 1 74 ? 14.341 6.464 -36.911 1.00 87.00 74 LEU A N 1
ATOM 591 C CA . LEU A 1 74 ? 15.034 6.476 -38.206 1.00 87.00 74 LEU A CA 1
ATOM 592 C C . LEU A 1 74 ? 14.813 5.188 -39.019 1.00 87.00 74 LEU A C 1
ATOM 594 O O . LEU A 1 74 ? 14.780 5.247 -40.249 1.00 87.00 74 LEU A O 1
ATOM 598 N N . TRP A 1 75 ? 14.652 4.032 -38.363 1.00 81.31 75 TRP A N 1
ATOM 599 C CA . TRP A 1 75 ? 14.405 2.739 -39.020 1.00 81.31 75 TRP A CA 1
ATOM 600 C C . TRP A 1 75 ? 13.119 2.071 -38.499 1.00 81.31 75 TRP A C 1
ATOM 602 O O . TRP A 1 75 ? 13.166 1.099 -37.727 1.00 81.31 75 TRP A O 1
ATOM 612 N N . PRO A 1 76 ? 11.940 2.556 -38.930 1.00 79.62 76 PRO A N 1
ATOM 613 C CA . PRO A 1 76 ? 10.668 1.952 -38.564 1.00 79.62 76 PRO A CA 1
ATOM 614 C C . PRO A 1 76 ? 10.455 0.627 -39.311 1.00 79.62 76 PRO A C 1
ATOM 616 O O . PRO A 1 76 ? 10.442 0.566 -40.547 1.00 79.62 76 PRO A O 1
ATOM 619 N N . LEU A 1 77 ? 10.257 -0.449 -38.547 1.00 74.44 77 LEU A N 1
ATOM 620 C CA . LEU A 1 77 ? 9.968 -1.778 -39.080 1.00 74.44 77 LEU A CA 1
ATOM 621 C C . LEU A 1 77 ? 8.534 -1.812 -39.613 1.00 74.44 77 LEU A C 1
ATOM 623 O O . LEU A 1 77 ? 7.572 -1.712 -38.857 1.00 74.44 77 LEU A O 1
ATOM 627 N N . HIS A 1 78 ? 8.406 -1.965 -40.925 1.00 78.12 78 HIS A N 1
ATOM 628 C CA . HIS A 1 78 ? 7.140 -2.228 -41.599 1.00 78.12 78 HIS A CA 1
ATOM 629 C C . HIS A 1 78 ? 7.201 -3.630 -42.198 1.00 78.12 78 HIS A C 1
ATOM 631 O O . HIS A 1 78 ? 8.273 -4.062 -42.619 1.00 78.12 78 HIS A O 1
ATOM 637 N N . ASN A 1 79 ? 6.055 -4.304 -42.323 1.00 73.44 79 ASN A N 1
ATOM 638 C CA . ASN A 1 79 ? 5.968 -5.670 -42.866 1.00 73.44 79 ASN A CA 1
ATOM 639 C C . ASN A 1 79 ? 6.580 -5.840 -44.278 1.00 73.44 79 ASN A C 1
ATOM 641 O O . ASN A 1 79 ? 6.806 -6.966 -44.703 1.00 73.44 79 ASN A O 1
ATOM 645 N N . HIS A 1 80 ? 6.864 -4.745 -44.994 1.00 78.25 80 HIS A N 1
ATOM 646 C CA . HIS A 1 80 ? 7.419 -4.734 -46.353 1.00 78.25 80 HIS A CA 1
ATOM 647 C C . HIS A 1 80 ? 8.776 -4.013 -46.473 1.00 78.25 80 HIS A C 1
ATOM 649 O O . HIS A 1 80 ? 9.242 -3.796 -47.589 1.00 78.25 80 HIS A O 1
ATOM 655 N N . ASN A 1 81 ? 9.411 -3.622 -45.359 1.00 73.19 81 ASN A N 1
ATOM 656 C CA . ASN A 1 81 ? 10.690 -2.903 -45.385 1.00 73.19 81 ASN A CA 1
ATOM 657 C C . ASN A 1 81 ? 11.878 -3.792 -45.016 1.00 73.19 81 ASN A C 1
ATOM 659 O O . ASN A 1 81 ? 11.772 -4.726 -44.222 1.00 73.19 81 ASN A O 1
ATOM 663 N N . TYR A 1 82 ? 13.037 -3.444 -45.580 1.00 72.00 82 TYR A N 1
ATOM 664 C CA . TYR A 1 82 ? 14.316 -4.053 -45.237 1.00 72.00 82 TYR A CA 1
ATOM 665 C C . TYR A 1 82 ? 14.638 -3.850 -43.752 1.00 72.00 82 TYR A C 1
ATOM 667 O O . TYR A 1 82 ? 14.567 -2.735 -43.231 1.00 72.00 82 TYR A O 1
ATOM 675 N N . ILE A 1 83 ? 15.028 -4.940 -43.093 1.00 70.31 83 ILE A N 1
ATOM 676 C CA . ILE A 1 83 ? 15.410 -4.957 -41.684 1.00 70.31 83 ILE A CA 1
ATOM 677 C C . ILE A 1 83 ? 16.937 -4.811 -41.620 1.00 70.31 83 ILE A C 1
ATOM 679 O O . ILE A 1 83 ? 17.645 -5.737 -42.028 1.00 70.31 83 ILE A O 1
ATOM 683 N N . PRO A 1 84 ? 17.477 -3.675 -41.137 1.00 68.56 84 PRO A N 1
ATOM 684 C CA . PRO A 1 84 ? 18.908 -3.570 -40.877 1.00 68.56 84 PRO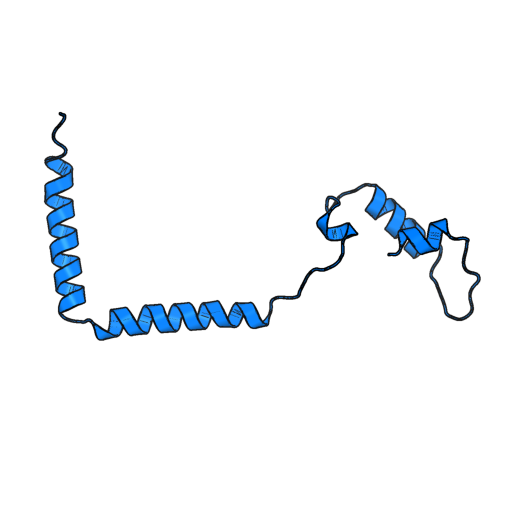 A CA 1
ATOM 685 C C . PRO A 1 84 ? 19.312 -4.600 -39.809 1.00 68.56 84 PRO A C 1
ATOM 687 O O . PRO A 1 84 ? 18.501 -4.968 -38.966 1.00 68.56 84 PRO A O 1
ATOM 690 N N . GLY A 1 85 ? 20.549 -5.102 -39.885 1.00 72.38 85 GLY A N 1
ATOM 691 C CA . GLY A 1 85 ? 21.001 -6.314 -39.188 1.00 72.38 85 GLY A CA 1
ATOM 692 C C . GLY A 1 85 ? 20.781 -6.369 -37.665 1.00 72.38 85 GLY A C 1
ATOM 693 O O . GLY A 1 85 ? 20.360 -5.408 -37.028 1.00 72.38 85 GLY A O 1
ATOM 694 N N . ARG A 1 86 ? 21.142 -7.519 -37.071 1.00 69.00 86 ARG A N 1
ATOM 695 C CA . ARG A 1 86 ? 20.823 -7.950 -35.688 1.00 69.00 86 ARG A CA 1
ATOM 696 C C . ARG A 1 86 ? 20.892 -6.858 -34.603 1.00 69.00 86 ARG A C 1
ATOM 698 O O . ARG A 1 86 ? 20.100 -6.892 -33.666 1.00 69.00 86 ARG A O 1
ATOM 705 N N . VAL A 1 87 ? 21.822 -5.913 -34.721 1.00 67.00 87 VAL A N 1
ATOM 706 C CA . VAL A 1 87 ? 22.025 -4.798 -33.779 1.00 67.00 87 VAL A CA 1
ATOM 707 C C . VAL A 1 87 ? 20.775 -3.920 -33.622 1.00 67.00 87 VAL A C 1
ATOM 709 O O . VAL A 1 87 ? 20.465 -3.516 -32.508 1.00 67.00 87 VAL A O 1
ATOM 712 N N . VAL A 1 88 ? 20.029 -3.661 -34.702 1.00 68.44 88 VAL A N 1
ATOM 713 C CA . VAL A 1 88 ? 18.814 -2.820 -34.678 1.00 68.44 88 VAL A CA 1
ATOM 714 C C . VAL A 1 88 ? 17.592 -3.589 -34.166 1.00 68.44 88 VAL A C 1
ATOM 716 O O . VAL A 1 88 ? 16.675 -3.005 -33.595 1.00 68.44 88 VAL A O 1
ATOM 719 N N . THR A 1 89 ? 17.574 -4.911 -34.345 1.00 67.88 89 THR A N 1
ATOM 720 C CA . THR A 1 89 ? 16.505 -5.778 -33.830 1.00 67.88 89 THR A CA 1
ATOM 721 C C . THR A 1 89 ? 16.685 -6.122 -32.351 1.00 67.88 89 THR A C 1
ATOM 723 O O . THR A 1 89 ? 15.701 -6.152 -31.628 1.00 67.88 89 THR A O 1
ATOM 726 N N . GLN A 1 90 ? 17.919 -6.340 -31.873 1.00 66.12 90 GLN A N 1
ATOM 727 C CA . GLN A 1 90 ? 18.182 -6.674 -30.463 1.00 66.12 90 GLN A CA 1
ATOM 728 C C . GLN A 1 90 ? 18.048 -5.482 -29.522 1.00 66.12 90 GLN A C 1
ATOM 730 O O . GLN A 1 90 ? 17.662 -5.652 -28.374 1.00 66.12 90 GLN A O 1
ATOM 735 N N . SER A 1 91 ? 18.331 -4.268 -29.996 1.00 61.50 91 SER A N 1
ATOM 736 C CA . SER A 1 91 ? 18.109 -3.058 -29.205 1.00 61.50 91 SER A CA 1
ATOM 737 C C . SER A 1 91 ? 16.626 -2.743 -28.991 1.00 61.50 91 SER A C 1
ATOM 739 O O . SER A 1 91 ? 16.339 -1.747 -28.335 1.00 61.50 91 SER A O 1
ATOM 741 N N . ARG A 1 92 ? 15.710 -3.564 -29.531 1.00 60.50 92 ARG A N 1
ATOM 742 C CA . ARG A 1 92 ? 14.249 -3.408 -29.523 1.00 60.50 92 ARG A CA 1
ATOM 743 C C . ARG A 1 92 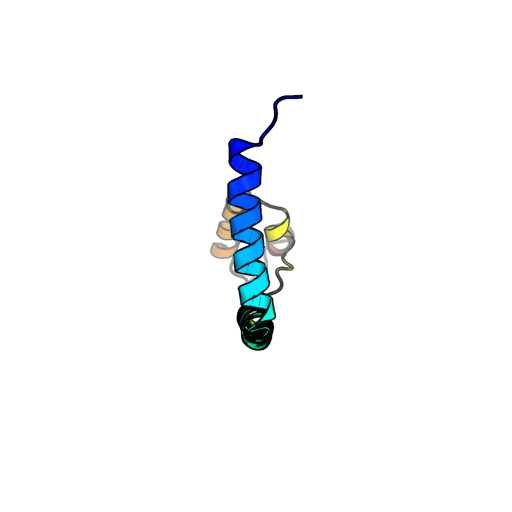? 13.509 -4.364 -28.575 1.00 60.50 92 ARG A C 1
ATOM 745 O O . ARG A 1 92 ? 12.341 -4.096 -28.291 1.00 60.50 92 ARG A O 1
ATOM 752 N N . GLU A 1 93 ? 14.172 -5.413 -28.088 1.00 53.38 93 GLU A N 1
ATOM 753 C CA . GLU A 1 93 ? 13.712 -6.298 -26.996 1.00 53.38 93 GLU A CA 1
ATOM 754 C C . GLU A 1 93 ? 14.045 -5.696 -25.622 1.00 53.38 93 GLU A C 1
ATOM 756 O O . GLU A 1 93 ? 13.333 -6.021 -24.655 1.00 53.38 93 GLU A O 1
#

pLDDT: mean 86.21, std 11.57, range [49.97, 98.12]

InterPro domains:
  IPR051697 Patched domain-containing protein [PTHR10796] (7-81)

Radius of gyration: 29.53 Å; chains: 1; bounding box: 41×22×82 Å

Secondary structure (DSSP, 8-state):
----HHHHHHHHHHHHHHHHHHHH-HHHHHHHHHHHHHHHHHGGGG------HHHHHS-TT-HHHHHHHHHHHHS---TTS----HHHHHTT-

Sequence (93 aa):
MTSFDCIERPLSKIFYRYGRFVALHPLPFIVIPLLFTATCAVGFLHLDPLTDAVYLFTPTNAPSKVERQIIHDLWPLHNHNYIPGRVVTQSRE